Protein AF-A0A3B8RUI8-F1 (afdb_monomer_lite)

Sequence (114 aa):
MAGKAALFLVVGFSLIFLAIGKNFGGLSTRAVDNLTDYYAETVAHDIAAAGANMASNRIYFDPTWTAGYNNLSYQNGILNVSVEILPPVIKNIRQITSTGTVKRLSNLGILEDV

Foldseek 3Di:
DVVVVVVVVVVVVVVVVVVVVVVVVVVVVVVVVVVLVVVQVVVFVVLQVVQQVVVVVVCVVPVVDFPWDAQDDDPQWGKTKGWDQDPPCVVRDIDIGITIWHWGQDPVRDTDID

Radius of gyration: 26.72 Å; chains: 1; bounding box: 54×26×84 Å

pLDDT: mean 86.54, std 10.89, range [52.34, 95.88]

Secondary structure (DSSP, 8-state):
-HHHHHHHHHHHHHHHHHHHHHHHHHHHHHHHHHHHHHHHHHHHHHHHHHHHHHHHHHHHH-TT----EEEEEETTEEEEEEEEEPSSGGG--EEEEEEEE-EEE-TTS-EEE-

Structure (mmCIF, N/CA/C/O backbone):
data_AF-A0A3B8RUI8-F1
#
_entry.id   AF-A0A3B8RUI8-F1
#
loop_
_atom_site.group_PDB
_atom_site.id
_atom_site.type_symbol
_atom_site.label_atom_id
_atom_site.label_alt_id
_atom_site.label_comp_id
_atom_site.label_asym_id
_atom_site.label_entity_id
_atom_site.label_seq_id
_atom_site.pdbx_PDB_ins_code
_atom_site.Cartn_x
_atom_site.Cartn_y
_atom_site.Cartn_z
_atom_site.occupancy
_atom_site.B_iso_or_equiv
_atom_site.auth_seq_id
_atom_site.auth_comp_id
_atom_site.auth_asym_id
_atom_site.auth_atom_id
_atom_site.pdbx_PDB_model_num
ATOM 1 N N . MET A 1 1 ? 32.296 8.956 -56.268 1.00 71.00 1 MET A N 1
ATOM 2 C CA . MET A 1 1 ? 32.380 9.277 -54.821 1.00 71.00 1 MET A CA 1
ATOM 3 C C . MET A 1 1 ? 31.049 9.139 -54.069 1.00 71.00 1 MET A C 1
ATOM 5 O O . MET A 1 1 ? 31.093 8.826 -52.887 1.00 71.00 1 MET A O 1
ATOM 9 N N . ALA A 1 2 ? 29.882 9.293 -54.716 1.00 73.50 2 ALA A N 1
ATOM 10 C CA . ALA A 1 2 ? 28.564 9.236 -54.060 1.00 73.50 2 ALA A CA 1
ATOM 11 C C . ALA A 1 2 ? 28.260 7.934 -53.277 1.00 73.50 2 ALA A C 1
ATOM 13 O O . ALA A 1 2 ? 27.719 7.998 -52.179 1.00 73.50 2 ALA A O 1
ATOM 14 N N . GLY A 1 3 ? 28.675 6.759 -53.772 1.00 78.88 3 GLY A N 1
ATOM 15 C CA . GLY A 1 3 ? 28.420 5.479 -53.086 1.00 78.88 3 GLY A CA 1
ATOM 16 C C . GLY A 1 3 ? 29.118 5.327 -51.725 1.00 78.88 3 GLY A C 1
ATOM 17 O O . GLY A 1 3 ? 28.572 4.703 -50.820 1.00 78.88 3 GLY A O 1
ATOM 18 N N . LYS A 1 4 ? 30.290 5.951 -51.534 1.00 82.25 4 LYS A N 1
ATOM 19 C CA . LYS A 1 4 ? 30.988 5.950 -50.235 1.00 82.25 4 LYS A CA 1
ATOM 20 C C . LYS A 1 4 ? 30.272 6.836 -49.213 1.00 82.25 4 LYS A C 1
ATOM 22 O O . LYS A 1 4 ? 30.179 6.466 -48.051 1.00 82.25 4 LYS A O 1
ATOM 27 N N . ALA A 1 5 ? 29.720 7.968 -49.651 1.00 87.50 5 ALA A N 1
ATOM 28 C CA . ALA A 1 5 ? 28.927 8.849 -48.794 1.00 87.50 5 ALA A CA 1
ATOM 29 C C . ALA A 1 5 ? 27.604 8.192 -48.361 1.00 87.50 5 ALA A C 1
ATOM 31 O O . ALA A 1 5 ? 27.221 8.294 -47.199 1.00 87.50 5 ALA A O 1
ATOM 32 N N . ALA A 1 6 ? 26.950 7.453 -49.264 1.00 90.69 6 ALA A N 1
ATOM 33 C CA . ALA A 1 6 ? 25.741 6.695 -48.941 1.00 90.69 6 ALA A CA 1
ATOM 34 C C . ALA A 1 6 ? 25.989 5.612 -47.871 1.00 90.69 6 ALA A C 1
ATOM 36 O O . ALA A 1 6 ? 25.165 5.438 -46.977 1.00 90.69 6 ALA A O 1
ATOM 37 N N . LEU A 1 7 ? 27.145 4.936 -47.903 1.00 89.19 7 LEU A N 1
ATOM 38 C CA . LEU A 1 7 ? 27.529 3.960 -46.873 1.00 89.19 7 LEU A CA 1
ATOM 39 C C . LEU A 1 7 ? 27.681 4.597 -45.485 1.00 89.19 7 LEU A C 1
ATOM 41 O O . LEU A 1 7 ? 27.152 4.065 -44.511 1.00 89.19 7 LEU A O 1
ATOM 45 N N . PHE A 1 8 ? 28.351 5.749 -45.390 1.00 90.12 8 PHE A N 1
ATOM 46 C CA . PHE A 1 8 ? 28.470 6.469 -44.117 1.00 90.12 8 PHE A CA 1
ATOM 47 C C . PHE A 1 8 ? 27.114 6.918 -43.574 1.00 90.12 8 PHE A C 1
ATOM 49 O O . PHE A 1 8 ? 26.889 6.853 -42.368 1.00 90.12 8 PHE A O 1
ATOM 56 N N . LEU A 1 9 ? 26.195 7.314 -44.456 1.00 91.94 9 LEU A N 1
ATOM 57 C CA . LEU A 1 9 ? 24.841 7.694 -44.070 1.00 91.94 9 LEU A CA 1
ATOM 58 C C . LEU A 1 9 ? 24.068 6.503 -43.481 1.00 91.94 9 LEU A C 1
ATOM 60 O O . LEU A 1 9 ? 23.507 6.621 -42.395 1.00 91.94 9 LEU A O 1
ATOM 64 N N . VAL A 1 10 ? 24.097 5.338 -44.133 1.00 94.12 10 VAL A N 1
ATOM 65 C CA . VAL A 1 10 ? 23.412 4.128 -43.638 1.00 94.12 10 VAL A CA 1
ATOM 66 C C . VAL A 1 10 ? 23.977 3.669 -42.293 1.00 94.12 10 VAL A C 1
ATOM 68 O O . VAL A 1 10 ? 23.212 3.367 -41.375 1.00 94.12 10 VAL A O 1
ATOM 71 N N . VAL A 1 11 ? 25.303 3.657 -42.138 1.00 94.38 11 VAL A N 1
ATOM 72 C CA . VAL A 1 11 ? 25.947 3.281 -40.869 1.00 94.38 11 VAL A CA 1
ATOM 73 C C . VAL A 1 11 ? 25.625 4.295 -39.771 1.00 94.38 11 VAL A C 1
ATOM 75 O O . VAL A 1 11 ? 25.286 3.897 -38.657 1.00 94.38 11 VAL A O 1
ATOM 78 N N . GLY A 1 12 ? 25.655 5.593 -40.085 1.00 93.19 12 GLY A N 1
ATOM 79 C CA . GLY A 1 12 ? 25.307 6.658 -39.146 1.00 93.19 12 GLY A CA 1
ATOM 80 C C . GLY A 1 12 ? 23.882 6.517 -38.612 1.00 93.19 12 GLY A C 1
ATOM 81 O O . GLY A 1 12 ? 23.681 6.482 -37.399 1.00 93.19 12 GLY A O 1
ATOM 82 N N . PHE A 1 13 ? 22.899 6.339 -39.499 1.00 94.06 13 PHE A N 1
ATOM 83 C CA . PHE A 1 13 ? 21.511 6.109 -39.089 1.00 94.06 13 PHE A CA 1
ATOM 84 C C . PHE A 1 13 ? 21.344 4.813 -38.289 1.00 94.06 13 PHE A C 1
ATOM 86 O O . PHE A 1 13 ? 20.635 4.805 -37.286 1.00 94.06 13 PHE A O 1
ATOM 93 N N . SER A 1 14 ? 22.036 3.738 -38.669 1.00 94.94 14 SER A N 1
ATOM 94 C CA . SER A 1 14 ? 21.971 2.459 -37.949 1.00 94.94 14 SER A CA 1
ATOM 95 C C . SER A 1 14 ? 22.467 2.582 -36.505 1.00 94.94 14 SER A C 1
ATOM 97 O O . SER A 1 14 ? 21.838 2.058 -35.588 1.00 94.94 14 SER A O 1
ATOM 99 N N . LEU A 1 15 ? 23.562 3.316 -36.282 1.00 94.62 15 LEU A N 1
ATOM 100 C CA . LEU A 1 15 ? 24.097 3.563 -34.940 1.00 94.62 15 LEU A CA 1
ATOM 101 C C . LEU A 1 15 ? 23.163 4.439 -34.097 1.00 94.62 15 LEU A C 1
ATOM 103 O O . LEU A 1 15 ? 22.982 4.171 -32.909 1.00 94.62 15 LEU A O 1
ATOM 107 N N . ILE A 1 16 ? 22.530 5.444 -34.708 1.00 94.31 16 ILE A N 1
ATOM 108 C CA . ILE A 1 16 ? 21.535 6.287 -34.032 1.00 94.31 16 ILE A CA 1
ATOM 109 C C . ILE A 1 16 ? 20.331 5.441 -33.604 1.00 94.31 16 ILE A C 1
ATOM 111 O O . ILE A 1 16 ? 19.933 5.490 -32.441 1.00 94.31 16 ILE A O 1
ATOM 115 N N . PHE A 1 17 ? 19.783 4.615 -34.499 1.00 94.06 17 PHE A N 1
ATOM 116 C CA . PHE A 1 17 ? 18.656 3.743 -34.164 1.00 94.06 17 PHE A CA 1
ATOM 117 C C . PHE A 1 17 ? 19.016 2.691 -33.112 1.00 94.06 17 PHE A C 1
ATOM 119 O O . PHE A 1 17 ? 18.197 2.417 -32.238 1.00 94.06 17 PHE A O 1
ATOM 126 N N . LEU A 1 18 ? 20.241 2.158 -33.123 1.00 94.44 18 LEU A N 1
ATOM 127 C CA . LEU A 1 18 ? 20.725 1.260 -32.073 1.00 94.44 18 LEU A CA 1
ATOM 128 C C . LEU A 1 18 ? 20.772 1.958 -30.707 1.00 94.44 18 LEU A C 1
ATOM 130 O O . LEU A 1 18 ? 20.302 1.409 -29.708 1.00 94.44 18 LEU A O 1
ATOM 134 N N . ALA A 1 19 ? 21.319 3.175 -30.658 1.00 92.56 19 ALA A N 1
ATOM 135 C CA . ALA A 1 19 ? 21.383 3.958 -29.430 1.00 92.56 19 ALA A CA 1
ATOM 136 C C . ALA A 1 19 ? 19.977 4.279 -28.903 1.00 92.56 19 ALA A C 1
ATOM 138 O O . ALA A 1 19 ? 19.715 4.104 -27.712 1.00 92.56 19 ALA A O 1
ATOM 139 N N . ILE A 1 20 ? 19.056 4.686 -29.780 1.00 94.00 20 ILE A N 1
ATOM 140 C CA . ILE A 1 20 ? 17.656 4.935 -29.416 1.00 94.00 20 ILE A CA 1
ATOM 141 C C . ILE A 1 20 ? 17.008 3.651 -28.899 1.00 94.00 20 ILE A C 1
ATOM 143 O O . ILE A 1 20 ? 16.458 3.666 -27.803 1.00 94.00 20 ILE A O 1
ATOM 147 N N . 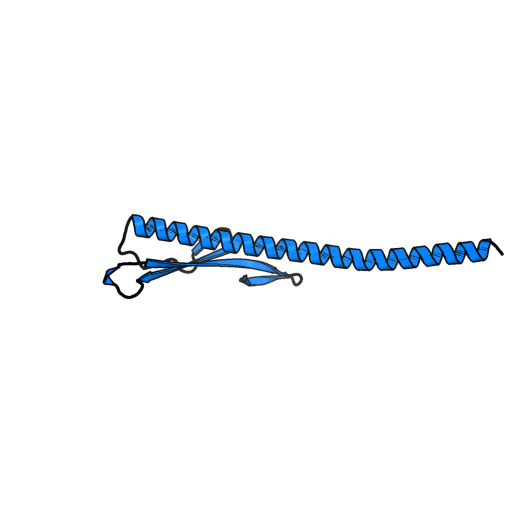GLY A 1 21 ? 17.130 2.534 -29.620 1.00 91.19 21 GLY A N 1
ATOM 148 C CA . GLY A 1 21 ? 16.534 1.254 -29.237 1.00 91.19 21 GLY A CA 1
ATOM 149 C C . GLY A 1 21 ? 16.989 0.774 -27.857 1.00 91.19 21 GLY A C 1
ATOM 150 O O . GLY A 1 21 ? 16.159 0.387 -27.036 1.00 91.19 21 GLY A O 1
ATOM 151 N N . LYS A 1 22 ? 18.290 0.884 -27.550 1.00 91.69 22 LYS A N 1
ATOM 152 C CA . LYS A 1 22 ? 18.826 0.534 -26.225 1.00 91.69 22 LYS A CA 1
ATOM 153 C C . LYS A 1 22 ? 18.240 1.412 -25.114 1.00 91.69 22 LYS A C 1
ATOM 155 O O . LYS A 1 22 ? 17.869 0.901 -24.058 1.00 91.69 22 LYS A O 1
ATOM 160 N N . ASN A 1 23 ? 18.154 2.723 -25.341 1.00 91.38 23 ASN A N 1
ATOM 161 C CA . ASN A 1 23 ? 17.591 3.650 -24.359 1.00 91.38 23 ASN A CA 1
ATOM 162 C C . ASN A 1 23 ? 16.082 3.439 -24.173 1.00 91.38 23 ASN A C 1
ATOM 164 O O . ASN A 1 23 ? 15.598 3.466 -23.044 1.00 91.38 23 ASN A O 1
ATOM 168 N N . PHE A 1 24 ? 15.352 3.183 -25.260 1.00 92.94 24 PHE A N 1
ATOM 169 C CA . PHE A 1 24 ? 13.912 2.948 -25.227 1.00 92.94 24 PHE A CA 1
ATOM 170 C C . PHE A 1 24 ? 13.574 1.658 -24.481 1.00 92.94 24 PHE A C 1
ATOM 172 O O . PHE A 1 24 ? 12.712 1.681 -23.612 1.00 92.94 24 PHE A O 1
ATOM 179 N N . GLY A 1 25 ? 14.321 0.574 -24.721 1.00 90.12 25 GLY A N 1
ATOM 180 C CA . GLY A 1 25 ? 14.160 -0.671 -23.967 1.00 90.12 25 GLY A CA 1
ATOM 181 C C . GLY A 1 25 ? 14.318 -0.460 -22.458 1.00 90.12 25 GLY A C 1
ATOM 182 O O . GLY A 1 25 ? 13.452 -0.859 -21.684 1.00 90.12 25 GLY A O 1
ATOM 183 N N . GLY A 1 26 ? 15.365 0.260 -22.036 1.00 89.94 26 GLY A N 1
ATOM 184 C CA . GLY A 1 26 ? 15.576 0.578 -20.619 1.00 89.94 26 GLY A CA 1
ATOM 185 C C . GLY A 1 26 ? 14.529 1.531 -20.023 1.00 89.94 26 GLY A C 1
ATOM 186 O O . GLY A 1 26 ? 14.251 1.476 -18.826 1.00 89.94 26 GLY A O 1
ATOM 187 N N . LEU A 1 27 ? 13.940 2.422 -20.824 1.00 92.75 27 LEU A N 1
ATOM 188 C CA . LEU A 1 27 ? 12.811 3.255 -20.395 1.00 92.75 27 LEU A CA 1
ATOM 189 C C . LEU A 1 27 ? 11.537 2.427 -20.228 1.00 92.75 27 LEU A C 1
ATOM 191 O O . LEU A 1 27 ? 10.862 2.574 -19.214 1.00 92.75 27 LEU A O 1
ATOM 195 N N . SER A 1 28 ? 11.234 1.541 -21.176 1.00 90.56 28 SER A N 1
ATOM 196 C CA . SER A 1 28 ? 10.053 0.681 -21.126 1.00 90.56 28 SER A CA 1
ATOM 197 C C . SER A 1 28 ? 10.067 -0.245 -19.913 1.00 90.56 28 SER A C 1
ATOM 199 O O . SER A 1 28 ? 9.060 -0.319 -19.218 1.00 90.56 28 SER A O 1
ATOM 201 N N . THR A 1 29 ? 11.197 -0.891 -19.602 1.00 90.19 29 THR A N 1
ATOM 202 C CA . THR A 1 29 ? 11.299 -1.744 -18.404 1.00 90.19 29 THR A CA 1
ATOM 203 C C . THR A 1 29 ? 11.058 -0.943 -17.125 1.00 90.19 29 THR A C 1
ATOM 205 O O . THR A 1 29 ? 10.201 -1.316 -16.334 1.00 90.19 29 THR A O 1
ATOM 208 N N . ARG A 1 30 ? 11.709 0.219 -16.966 1.00 90.19 30 ARG A N 1
ATOM 209 C CA . ARG A 1 30 ? 11.495 1.080 -15.788 1.00 90.19 30 ARG A CA 1
ATOM 210 C C . ARG A 1 30 ? 10.063 1.599 -15.679 1.00 90.19 30 ARG A C 1
ATOM 212 O O . ARG A 1 30 ? 9.560 1.773 -14.578 1.00 90.19 30 ARG A O 1
ATOM 219 N N . ALA A 1 31 ? 9.404 1.864 -16.806 1.00 89.31 31 ALA A N 1
ATOM 220 C CA . ALA A 1 31 ? 8.006 2.278 -16.803 1.00 89.31 31 ALA A CA 1
ATOM 221 C C . ALA A 1 31 ? 7.084 1.161 -16.288 1.00 89.31 31 ALA A C 1
ATOM 223 O O . ALA A 1 31 ? 6.160 1.446 -15.530 1.00 89.31 31 ALA A O 1
ATOM 224 N N . VAL A 1 32 ? 7.348 -0.093 -16.666 1.00 89.81 32 VAL A N 1
ATOM 225 C CA . VAL A 1 32 ? 6.606 -1.262 -16.166 1.00 89.81 32 VAL A CA 1
ATOM 226 C C . VAL A 1 32 ? 6.882 -1.509 -14.682 1.00 89.81 32 VAL A C 1
ATOM 228 O O . VAL A 1 32 ? 5.937 -1.760 -13.934 1.00 89.81 32 VAL A O 1
ATOM 231 N N . ASP A 1 33 ? 8.136 -1.377 -14.245 1.00 88.00 33 ASP A N 1
ATOM 232 C CA . ASP A 1 33 ? 8.503 -1.489 -12.827 1.00 88.00 33 ASP A CA 1
ATOM 233 C C . ASP A 1 33 ? 7.737 -0.448 -11.994 1.00 88.00 33 ASP A C 1
ATOM 235 O O . ASP A 1 33 ? 7.019 -0.802 -11.062 1.00 88.00 33 ASP A O 1
ATOM 239 N N . ASN A 1 34 ? 7.769 0.822 -12.413 1.00 89.62 34 ASN A N 1
ATOM 240 C CA . ASN A 1 34 ? 7.047 1.902 -11.735 1.00 89.62 34 ASN A CA 1
ATOM 241 C C . ASN A 1 34 ? 5.526 1.678 -11.707 1.00 89.62 34 ASN A C 1
ATOM 243 O O . ASN A 1 34 ? 4.869 2.004 -10.721 1.00 89.62 34 ASN A O 1
ATOM 247 N N . LEU A 1 35 ? 4.948 1.146 -12.790 1.00 89.75 35 LEU A N 1
ATOM 248 C CA . LEU A 1 35 ? 3.525 0.794 -12.841 1.00 89.75 35 LEU A CA 1
ATOM 249 C C . LEU A 1 35 ? 3.177 -0.299 -11.826 1.00 89.75 35 LEU A C 1
ATOM 251 O O . LEU A 1 35 ? 2.130 -0.232 -11.185 1.00 89.75 35 LEU A O 1
ATOM 255 N N . THR A 1 36 ? 4.055 -1.289 -11.678 1.00 89.56 36 THR A N 1
ATOM 256 C CA . THR A 1 36 ? 3.877 -2.391 -10.727 1.00 89.56 36 THR A CA 1
ATOM 257 C C . THR A 1 36 ? 3.994 -1.897 -9.286 1.00 89.56 36 THR A C 1
ATOM 259 O O . THR A 1 36 ? 3.167 -2.263 -8.453 1.00 89.56 36 THR A O 1
ATOM 262 N N . ASP A 1 37 ? 4.957 -1.016 -9.006 1.00 87.56 37 ASP A N 1
ATOM 263 C CA . ASP A 1 37 ? 5.128 -0.387 -7.691 1.00 87.56 37 ASP A CA 1
ATOM 264 C C . ASP A 1 37 ? 3.898 0.454 -7.318 1.00 87.56 37 ASP A C 1
ATOM 266 O O . ASP A 1 37 ? 3.349 0.314 -6.227 1.00 87.56 37 ASP A O 1
ATOM 270 N N . TYR A 1 38 ? 3.402 1.271 -8.252 1.00 90.38 38 TYR A N 1
ATOM 271 C CA . TYR A 1 38 ? 2.205 2.082 -8.031 1.00 90.38 38 TYR A CA 1
ATOM 272 C C . TYR A 1 38 ? 0.960 1.227 -7.774 1.00 90.38 38 TYR A C 1
ATOM 274 O O . TYR A 1 38 ? 0.135 1.556 -6.919 1.00 90.38 38 TYR A O 1
ATOM 282 N N . TYR A 1 39 ? 0.820 0.116 -8.498 1.00 90.31 39 TYR A N 1
ATOM 283 C CA . TYR A 1 39 ? -0.268 -0.827 -8.274 1.00 90.31 39 TYR A CA 1
ATOM 284 C C . TYR A 1 39 ? -0.195 -1.450 -6.873 1.00 90.31 39 TYR A C 1
ATOM 286 O O . TYR A 1 39 ? -1.202 -1.463 -6.169 1.00 90.31 39 TYR A O 1
ATOM 294 N N . ALA A 1 40 ? 0.982 -1.918 -6.447 1.00 89.88 40 ALA A N 1
ATOM 295 C CA . ALA A 1 40 ? 1.171 -2.501 -5.119 1.00 89.88 40 ALA A CA 1
ATOM 296 C C . ALA A 1 40 ? 0.850 -1.497 -3.999 1.00 89.88 40 ALA A C 1
ATOM 298 O O . ALA A 1 40 ? 0.096 -1.831 -3.086 1.00 89.88 40 ALA A O 1
ATOM 299 N N . GLU A 1 41 ? 1.339 -0.261 -4.122 1.00 90.56 41 GLU A N 1
ATOM 300 C CA . GLU A 1 41 ? 1.050 0.829 -3.181 1.00 90.56 41 GLU A CA 1
ATOM 301 C C . GLU A 1 41 ? -0.451 1.138 -3.114 1.00 90.56 41 GLU A C 1
ATOM 303 O O . GLU A 1 41 ? -1.022 1.282 -2.035 1.00 90.56 41 GLU A O 1
ATOM 308 N N . THR A 1 42 ? -1.121 1.182 -4.269 1.00 93.06 42 THR A N 1
ATOM 309 C CA . THR A 1 42 ? -2.571 1.421 -4.331 1.00 93.06 42 THR A CA 1
ATOM 310 C C . THR A 1 42 ? -3.338 0.317 -3.604 1.00 93.06 42 THR A C 1
ATOM 312 O O . THR A 1 42 ? -4.227 0.606 -2.807 1.00 93.06 42 THR A O 1
ATOM 315 N N . VAL A 1 43 ? -2.968 -0.951 -3.812 1.00 92.38 43 VAL A N 1
ATOM 316 C CA . VAL A 1 43 ? -3.606 -2.075 -3.112 1.00 92.38 43 VAL A CA 1
ATOM 317 C C . VAL A 1 43 ? -3.335 -2.011 -1.606 1.00 92.38 43 VAL A C 1
ATOM 319 O O . VAL A 1 43 ? -4.261 -2.209 -0.821 1.00 92.38 43 VAL A O 1
ATOM 322 N N . ALA A 1 44 ? -2.107 -1.706 -1.177 1.00 92.06 44 ALA A N 1
ATOM 323 C CA . ALA A 1 44 ? -1.776 -1.553 0.242 1.00 92.06 44 ALA A CA 1
ATOM 324 C C . ALA A 1 44 ? -2.598 -0.428 0.896 1.00 92.06 44 ALA A C 1
ATOM 326 O O . ALA A 1 44 ? -3.160 -0.614 1.982 1.00 92.06 44 ALA A O 1
ATOM 327 N N . HIS A 1 45 ? -2.751 0.699 0.196 1.00 94.06 45 HIS A N 1
ATOM 328 C CA . HIS A 1 45 ? -3.597 1.811 0.615 1.00 94.06 45 HIS A CA 1
ATOM 329 C C . HIS A 1 45 ? -5.071 1.407 0.741 1.00 94.06 45 HIS A C 1
ATOM 331 O O . HIS A 1 45 ? -5.697 1.675 1.768 1.00 94.06 45 HIS A O 1
ATOM 337 N N . ASP A 1 46 ? -5.621 0.716 -0.257 1.00 94.50 46 ASP A N 1
ATOM 338 C CA . ASP A 1 46 ? -7.013 0.261 -0.244 1.00 94.50 46 ASP A CA 1
ATOM 339 C C . ASP A 1 46 ? -7.276 -0.742 0.888 1.00 94.50 46 ASP A C 1
ATOM 341 O O . ASP A 1 46 ? -8.314 -0.680 1.554 1.00 94.50 46 ASP A O 1
ATOM 345 N N . ILE A 1 47 ? -6.321 -1.638 1.168 1.00 94.25 47 ILE A N 1
ATOM 346 C CA . ILE A 1 47 ? -6.371 -2.543 2.323 1.00 94.25 47 ILE A CA 1
ATOM 347 C C . ILE A 1 47 ? -6.404 -1.730 3.622 1.00 94.25 47 ILE A C 1
ATOM 349 O O . ILE A 1 47 ? -7.271 -1.964 4.468 1.00 94.25 47 ILE A O 1
ATOM 353 N N . ALA A 1 48 ? -5.510 -0.750 3.778 1.00 94.25 48 ALA A N 1
ATOM 354 C CA . ALA A 1 48 ? -5.473 0.105 4.961 1.00 94.25 48 ALA A CA 1
ATOM 355 C C . ALA A 1 48 ? -6.793 0.880 5.145 1.00 94.25 48 ALA A C 1
ATOM 357 O O . ALA A 1 48 ? -7.359 0.890 6.244 1.00 94.25 48 ALA A O 1
ATOM 358 N N . ALA A 1 49 ? -7.337 1.466 4.077 1.00 95.88 49 ALA A N 1
ATOM 359 C CA . ALA A 1 49 ? -8.618 2.167 4.100 1.00 95.88 49 ALA A CA 1
ATOM 360 C C . ALA A 1 49 ? -9.780 1.228 4.470 1.00 95.88 49 ALA A C 1
ATOM 362 O O . ALA A 1 49 ? -10.630 1.574 5.297 1.00 95.88 49 ALA A O 1
ATOM 363 N N . ALA A 1 50 ? -9.803 0.010 3.923 1.00 95.12 50 ALA A N 1
ATOM 364 C CA . ALA A 1 50 ? -10.784 -1.009 4.284 1.00 95.12 50 ALA A CA 1
ATOM 365 C C . ALA A 1 50 ? -10.697 -1.377 5.774 1.00 95.12 50 ALA A C 1
ATOM 367 O O . ALA A 1 50 ? -11.724 -1.423 6.451 1.00 95.12 50 ALA A O 1
ATOM 368 N N . GLY A 1 51 ? -9.490 -1.555 6.318 1.00 94.62 51 GLY A N 1
ATOM 369 C CA . GLY A 1 51 ? -9.295 -1.848 7.738 1.00 94.62 51 GLY A CA 1
ATOM 370 C C . GLY A 1 51 ? -9.771 -0.738 8.672 1.00 94.62 51 GLY A C 1
ATOM 371 O O . GLY A 1 51 ? -10.424 -1.019 9.680 1.00 94.62 51 GLY A O 1
ATOM 372 N N . ALA A 1 52 ? -9.538 0.525 8.306 1.00 94.50 52 ALA A N 1
ATOM 373 C CA . ALA A 1 52 ? -10.056 1.667 9.053 1.00 94.50 52 ALA A CA 1
ATOM 374 C C . ALA A 1 52 ? -11.595 1.693 9.050 1.00 94.50 52 ALA A C 1
ATOM 376 O O . ALA A 1 52 ? -12.218 1.910 10.094 1.00 94.50 52 ALA A O 1
ATOM 377 N N . ASN A 1 53 ? -12.220 1.400 7.905 1.00 95.00 53 ASN A N 1
ATOM 378 C CA . ASN A 1 53 ? -13.675 1.292 7.787 1.00 95.00 53 ASN A CA 1
ATOM 379 C C . ASN A 1 53 ? -14.238 0.118 8.605 1.00 95.00 53 ASN A C 1
ATOM 381 O O . ASN A 1 53 ? -15.244 0.273 9.298 1.00 95.00 53 ASN A O 1
ATOM 385 N N . MET A 1 54 ? -13.574 -1.042 8.585 1.00 94.38 54 MET A N 1
ATOM 386 C CA . MET A 1 54 ? -13.956 -2.210 9.385 1.00 94.38 54 MET A CA 1
ATOM 387 C C . MET A 1 54 ? -13.901 -1.913 10.886 1.00 94.38 54 MET A C 1
ATOM 389 O O . MET A 1 54 ? -14.860 -2.196 11.606 1.00 94.38 54 MET A O 1
ATOM 393 N N . ALA A 1 55 ? -12.811 -1.304 11.361 1.00 94.12 55 ALA A N 1
ATOM 394 C CA . ALA A 1 55 ? -12.674 -0.906 12.758 1.00 94.12 55 ALA A CA 1
ATOM 395 C C . ALA A 1 55 ? -13.703 0.158 13.159 1.00 94.12 55 ALA A C 1
ATOM 397 O O . ALA A 1 55 ? -14.319 0.037 14.215 1.00 94.12 55 ALA A O 1
ATOM 398 N N . SER A 1 56 ? -13.958 1.148 12.300 1.00 92.88 56 SER A N 1
ATOM 399 C CA . SER A 1 56 ? -14.985 2.172 12.540 1.00 92.88 56 SER A CA 1
ATOM 400 C C . SER A 1 56 ? -16.374 1.551 12.691 1.00 92.88 56 SER A C 1
ATOM 402 O O . SER A 1 56 ? -17.108 1.881 13.619 1.00 92.88 56 SER A O 1
ATOM 404 N N . ASN A 1 57 ? -16.714 0.593 11.826 1.00 95.00 57 ASN A N 1
ATOM 405 C CA . ASN A 1 57 ? -17.967 -0.151 11.909 1.00 95.00 57 ASN A CA 1
ATOM 406 C C . ASN A 1 57 ? -18.045 -0.975 13.211 1.00 95.00 57 ASN A C 1
ATOM 408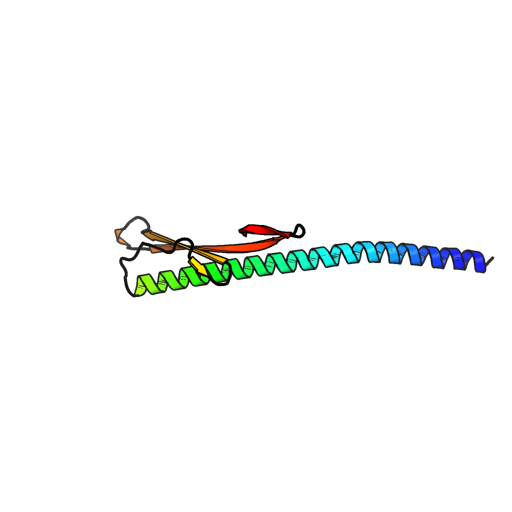 O O . ASN A 1 57 ? -19.064 -0.986 13.900 1.00 95.00 57 ASN A O 1
ATOM 412 N N . ARG A 1 58 ? -16.937 -1.605 13.621 1.00 93.88 58 ARG A N 1
ATOM 413 C CA . ARG A 1 58 ? -16.896 -2.353 14.881 1.00 93.88 58 ARG A CA 1
ATOM 414 C C . ARG A 1 58 ? -17.104 -1.454 16.099 1.00 93.88 58 ARG A C 1
ATOM 416 O O . ARG A 1 58 ? -17.877 -1.826 16.976 1.00 93.88 58 ARG A O 1
ATOM 423 N N . ILE A 1 59 ? -16.478 -0.278 16.116 1.00 92.12 59 ILE A N 1
ATOM 424 C CA . ILE A 1 59 ? -16.640 0.734 17.172 1.00 92.12 59 ILE A CA 1
ATOM 425 C C . ILE A 1 59 ? -18.065 1.297 17.188 1.00 92.12 59 ILE A C 1
ATOM 427 O O . ILE A 1 59 ? -18.595 1.592 18.253 1.00 92.12 59 ILE A O 1
ATOM 431 N N . TYR A 1 60 ? -18.711 1.426 16.028 1.00 91.50 60 TYR A N 1
ATOM 432 C CA . TYR A 1 60 ? -20.100 1.875 15.955 1.00 91.50 60 TYR A CA 1
ATOM 433 C C . TYR A 1 60 ? -21.054 0.921 16.692 1.00 91.50 60 TYR A C 1
ATOM 435 O 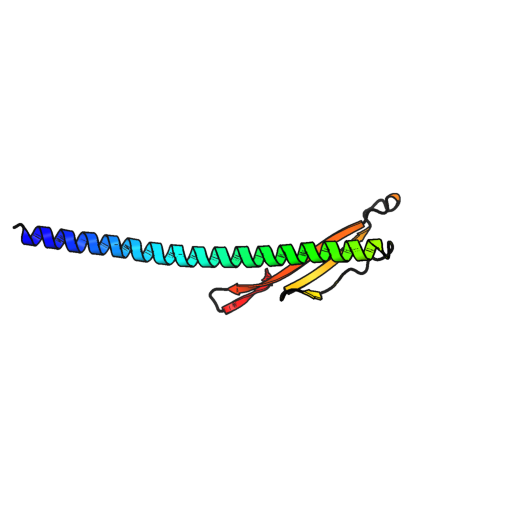O . TYR A 1 60 ? -21.929 1.376 17.427 1.00 91.50 60 TYR A O 1
ATOM 443 N N . PHE A 1 61 ? -20.866 -0.394 16.536 1.00 93.56 61 PHE A N 1
ATOM 444 C CA . PHE A 1 61 ? -21.674 -1.398 17.236 1.00 93.56 61 PHE A CA 1
ATOM 445 C C . PHE A 1 61 ? -21.245 -1.635 18.688 1.00 93.56 61 PHE A C 1
ATOM 447 O O . PHE A 1 61 ? -22.096 -1.862 19.545 1.00 93.56 61 PHE A O 1
ATOM 454 N N . ASP A 1 62 ? -19.943 -1.596 18.966 1.00 92.44 62 ASP A N 1
ATOM 455 C CA . ASP A 1 62 ? -19.368 -1.707 20.306 1.00 92.44 62 ASP A CA 1
ATOM 456 C C . ASP A 1 62 ? -18.412 -0.530 20.557 1.00 92.44 62 ASP A C 1
ATOM 458 O O . ASP A 1 62 ? -17.214 -0.618 20.258 1.00 92.44 62 ASP A O 1
ATOM 462 N N . PRO A 1 63 ? -18.912 0.567 21.159 1.00 86.62 63 PRO A N 1
ATOM 463 C CA . PRO A 1 63 ? -18.118 1.761 21.424 1.00 86.62 63 PRO A CA 1
ATOM 464 C C . PRO A 1 63 ? -16.968 1.542 22.396 1.00 86.62 63 PRO A C 1
ATOM 466 O O . PRO A 1 63 ? -16.175 2.460 22.579 1.00 86.62 63 PRO A O 1
ATOM 469 N N . THR A 1 64 ? -16.882 0.386 23.060 1.00 88.25 64 THR A N 1
ATOM 470 C CA . THR A 1 64 ? -15.794 0.065 23.988 1.00 88.25 64 THR A CA 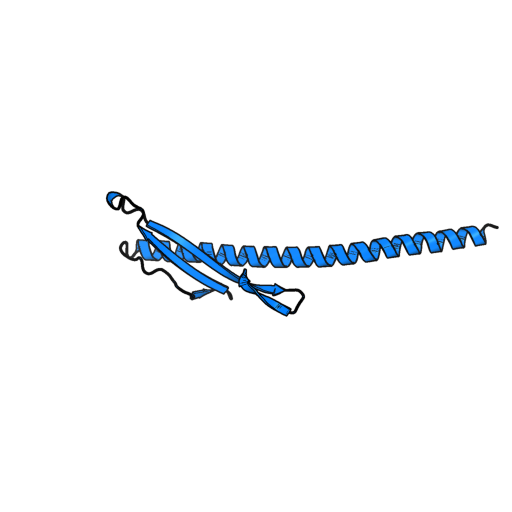1
ATOM 471 C C . THR A 1 64 ? -14.662 -0.707 23.324 1.00 88.25 64 THR A C 1
ATOM 473 O O . THR A 1 64 ? -13.554 -0.713 23.859 1.00 88.25 64 THR A O 1
ATOM 476 N N . TRP A 1 65 ? -14.879 -1.250 22.125 1.00 91.06 65 TRP A N 1
ATOM 477 C CA . TRP A 1 65 ? -13.929 -2.108 21.428 1.00 91.06 65 TRP A CA 1
ATOM 478 C C . TRP A 1 65 ? -12.587 -1.421 21.123 1.00 91.06 65 TRP A C 1
ATOM 480 O O . TRP A 1 65 ? -12.535 -0.366 20.486 1.00 91.06 65 TRP A O 1
ATOM 490 N N . THR A 1 66 ? -11.492 -2.043 21.567 1.00 89.69 66 THR A N 1
ATOM 491 C CA . THR A 1 66 ? -10.103 -1.581 21.360 1.00 89.69 66 THR A CA 1
ATOM 492 C C . THR A 1 66 ? -9.163 -2.677 20.857 1.00 89.69 66 THR A C 1
ATOM 494 O O . THR A 1 66 ? -7.969 -2.440 20.714 1.00 89.69 66 THR A O 1
ATOM 497 N N . ALA A 1 67 ? -9.670 -3.885 20.593 1.00 91.00 67 ALA A N 1
ATOM 498 C CA . ALA A 1 67 ? -8.813 -5.032 20.289 1.00 91.00 67 ALA A CA 1
ATOM 499 C C . ALA A 1 67 ? -8.056 -4.892 18.957 1.00 91.00 67 ALA A C 1
ATOM 501 O O . ALA A 1 67 ? -6.956 -5.423 18.829 1.00 91.00 67 ALA A O 1
ATOM 502 N N . GLY A 1 68 ? -8.634 -4.186 17.977 1.00 91.44 68 GLY A N 1
ATOM 503 C CA . GLY A 1 68 ? -8.046 -4.069 16.647 1.00 91.44 68 GLY A CA 1
ATOM 504 C C . GLY A 1 68 ? -8.064 -5.384 15.855 1.00 91.44 68 GLY A C 1
ATOM 505 O O . GLY A 1 68 ? -8.779 -6.331 16.192 1.00 91.44 68 GLY A O 1
ATOM 506 N N . TYR A 1 69 ? -7.266 -5.429 14.791 1.00 93.69 69 TYR A N 1
ATOM 507 C CA . TYR A 1 69 ? -7.018 -6.614 13.969 1.00 93.69 69 TYR A CA 1
ATOM 508 C C . TYR A 1 69 ? -5.511 -6.829 13.845 1.00 93.69 69 TYR A C 1
ATOM 510 O O . TYR A 1 69 ? -4.772 -5.880 13.600 1.00 93.69 69 TYR A O 1
ATOM 518 N N . ASN A 1 70 ? -5.054 -8.070 13.991 1.00 92.88 70 ASN A N 1
ATOM 519 C CA . ASN A 1 70 ? -3.641 -8.416 13.878 1.00 92.88 70 ASN A CA 1
ATOM 520 C C . ASN A 1 70 ? -3.468 -9.502 12.815 1.00 92.88 70 ASN A C 1
ATOM 522 O O . ASN A 1 70 ? -4.096 -10.558 12.906 1.00 92.88 70 ASN A O 1
ATOM 526 N N . ASN A 1 71 ? -2.632 -9.220 11.820 1.00 89.12 71 ASN A N 1
ATOM 527 C CA . ASN A 1 71 ? -2.276 -10.094 10.711 1.00 89.12 71 ASN A CA 1
ATOM 528 C C . ASN A 1 71 ? -3.475 -10.738 9.997 1.00 89.12 71 ASN A C 1
ATOM 530 O O . ASN A 1 71 ? -3.458 -11.925 9.661 1.00 89.12 71 ASN A O 1
ATOM 534 N N . LEU A 1 72 ? -4.534 -9.962 9.760 1.00 92.31 72 LEU A N 1
ATOM 535 C CA . LEU A 1 72 ? -5.704 -10.454 9.044 1.00 92.31 72 LEU A CA 1
ATOM 536 C C . LEU A 1 72 ? -5.375 -10.569 7.552 1.00 92.31 72 LEU A C 1
ATOM 538 O O . LEU A 1 72 ? -5.018 -9.580 6.919 1.00 92.31 72 LEU A O 1
ATOM 542 N N . SER A 1 73 ? -5.516 -11.761 6.971 1.00 90.50 73 SER A N 1
ATOM 543 C CA . SER A 1 73 ? -5.350 -11.921 5.524 1.00 90.50 73 SER A CA 1
ATOM 544 C C . SER A 1 73 ? -6.504 -11.243 4.786 1.00 90.50 73 SER A C 1
ATOM 546 O O . SER A 1 73 ? -7.672 -11.566 5.018 1.00 90.50 73 SER A O 1
ATOM 548 N N . TYR A 1 74 ? -6.180 -10.295 3.907 1.00 86.75 74 TYR A N 1
ATOM 549 C CA . TYR A 1 74 ? -7.164 -9.519 3.160 1.00 86.75 74 TYR A CA 1
ATOM 550 C C . TY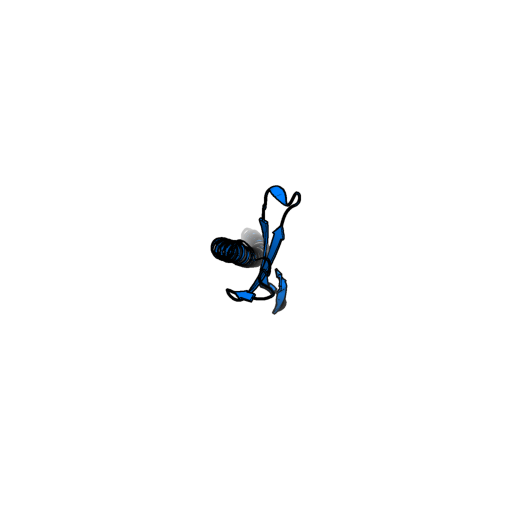R A 1 74 ? -6.614 -9.132 1.785 1.00 86.75 74 TYR A C 1
ATOM 552 O O . TYR A 1 74 ? -5.510 -8.611 1.691 1.00 86.75 74 TYR A O 1
ATOM 560 N N . GLN A 1 75 ? -7.374 -9.416 0.720 1.00 83.25 75 GLN A N 1
ATOM 561 C CA . GLN A 1 75 ? -7.010 -9.122 -0.678 1.00 83.25 75 GLN A CA 1
ATOM 562 C C . GLN A 1 75 ? -5.557 -9.485 -1.043 1.00 83.25 75 GLN A C 1
ATOM 564 O O . GLN A 1 75 ? -4.826 -8.686 -1.616 1.00 83.25 75 GLN A O 1
ATOM 569 N N . ASN A 1 76 ? -5.131 -10.709 -0.707 1.00 84.25 76 ASN A N 1
ATOM 570 C CA . ASN A 1 76 ? -3.774 -11.203 -0.980 1.00 84.25 76 ASN A CA 1
ATOM 571 C C . ASN A 1 76 ? -2.636 -10.447 -0.253 1.00 84.25 76 ASN A C 1
ATOM 573 O O . ASN A 1 76 ? -1.463 -10.694 -0.534 1.00 84.25 76 ASN A O 1
ATOM 577 N N . GLY A 1 77 ? -2.979 -9.582 0.702 1.00 87.12 77 GLY A N 1
ATOM 578 C CA . GLY A 1 77 ? -2.074 -8.909 1.625 1.00 87.12 77 GLY A CA 1
ATOM 579 C C . GLY A 1 77 ? -2.408 -9.208 3.087 1.00 87.12 77 GLY A C 1
ATOM 580 O O . GLY A 1 77 ? -3.197 -10.107 3.412 1.00 87.12 77 GLY A O 1
ATOM 581 N N . ILE A 1 78 ? -1.777 -8.447 3.974 1.00 92.56 78 ILE A N 1
ATOM 582 C CA . ILE A 1 78 ? -1.963 -8.512 5.421 1.00 92.56 78 ILE A CA 1
ATOM 583 C C . ILE A 1 78 ? -2.497 -7.166 5.899 1.00 92.56 78 ILE A C 1
ATOM 585 O O . ILE A 1 78 ? -1.963 -6.117 5.555 1.00 92.56 78 ILE A O 1
ATOM 589 N N . LEU A 1 79 ? -3.545 -7.207 6.713 1.00 93.25 79 LEU A N 1
ATOM 590 C CA . LEU A 1 79 ? -4.133 -6.050 7.360 1.00 93.25 79 LEU A CA 1
ATOM 591 C C . LEU A 1 79 ? -3.844 -6.072 8.863 1.00 93.25 79 LEU A C 1
ATOM 593 O O . LEU A 1 79 ? -4.126 -7.056 9.554 1.00 93.25 79 LEU A O 1
ATOM 597 N N . ASN A 1 80 ? -3.366 -4.941 9.369 1.00 93.81 80 ASN A N 1
ATOM 598 C CA . ASN A 1 80 ? -3.183 -4.666 10.785 1.00 93.81 80 ASN A CA 1
ATOM 599 C C . ASN A 1 80 ? -3.929 -3.389 11.157 1.00 93.81 80 ASN A C 1
ATOM 601 O O . ASN A 1 80 ? -3.814 -2.379 10.473 1.00 93.81 80 ASN A O 1
ATOM 605 N N . VAL A 1 81 ? -4.693 -3.419 12.245 1.00 94.25 81 VAL A N 1
ATOM 606 C CA . VAL A 1 81 ? -5.430 -2.255 12.740 1.00 94.25 81 VAL A CA 1
ATOM 607 C C . VAL A 1 81 ? -5.271 -2.160 14.246 1.00 94.25 81 VAL A C 1
ATOM 609 O O . VAL A 1 81 ? -5.594 -3.113 14.951 1.00 94.25 81 VAL A O 1
ATOM 612 N N . SER A 1 82 ? -4.833 -1.011 14.749 1.00 94.12 82 SER A N 1
ATOM 613 C CA . SER A 1 82 ? -4.817 -0.689 16.174 1.00 94.12 82 SER A CA 1
ATOM 614 C C . SER A 1 82 ? -5.814 0.424 16.490 1.00 94.12 82 SER A C 1
ATOM 616 O O . SER A 1 82 ? -6.107 1.288 15.660 1.00 94.12 82 SER A O 1
ATOM 618 N N . VAL A 1 83 ? -6.374 0.376 17.699 1.00 91.00 83 VAL A N 1
ATOM 619 C CA . VAL A 1 83 ? -7.318 1.378 18.199 1.00 91.00 83 VAL A CA 1
ATOM 620 C C . VAL A 1 83 ? -6.821 1.886 19.540 1.00 91.00 83 VAL A C 1
ATOM 622 O O . VAL A 1 83 ? -6.660 1.115 20.484 1.00 91.00 83 VAL A O 1
ATOM 625 N N . GLU A 1 84 ? -6.624 3.193 19.632 1.00 89.81 84 GLU A N 1
ATOM 626 C CA . GLU A 1 84 ? -6.117 3.865 20.825 1.00 89.81 84 GLU A CA 1
ATOM 627 C C . GLU A 1 84 ? -7.087 4.960 21.271 1.00 89.81 84 GLU A C 1
ATOM 629 O O . GLU A 1 84 ? -7.738 5.616 20.456 1.00 89.81 84 GLU A O 1
ATOM 634 N N . ILE A 1 85 ? -7.206 5.164 22.583 1.00 86.19 85 ILE A N 1
ATOM 635 C CA . ILE A 1 85 ? -8.012 6.252 23.146 1.00 86.19 85 ILE A CA 1
ATOM 636 C C . ILE A 1 85 ? -7.076 7.428 23.411 1.00 86.19 85 ILE A C 1
ATOM 638 O O . ILE A 1 85 ? -6.151 7.320 24.218 1.00 86.19 85 ILE A O 1
ATOM 642 N N . LEU A 1 86 ? -7.322 8.555 22.743 1.00 82.12 86 LEU A N 1
ATOM 643 C CA . LEU A 1 86 ? -6.478 9.739 22.859 1.00 82.12 86 LEU A CA 1
ATOM 644 C C . LEU A 1 86 ? -6.690 10.442 24.212 1.00 82.12 86 LEU A C 1
ATOM 646 O O . LEU A 1 86 ? -7.835 10.676 24.621 1.00 82.12 86 LEU A O 1
ATOM 650 N N . PRO A 1 87 ? -5.608 10.843 24.904 1.00 75.69 87 PRO A N 1
ATOM 651 C CA . PRO A 1 87 ? -5.719 11.714 26.060 1.00 75.69 87 PRO A CA 1
ATOM 652 C C . PRO A 1 87 ? -6.103 13.149 25.640 1.00 75.69 87 PRO A C 1
ATOM 654 O O . PRO A 1 87 ? -5.630 13.634 24.612 1.00 75.69 87 PRO A O 1
ATOM 657 N N . PRO A 1 88 ? -6.904 13.879 26.443 1.00 71.38 88 PRO A N 1
ATOM 658 C CA . PRO A 1 88 ? -7.524 13.458 27.698 1.00 71.38 88 PRO A CA 1
ATOM 659 C C . PRO A 1 88 ? -8.810 12.629 27.478 1.00 71.38 88 PRO A C 1
ATOM 661 O O . PRO A 1 88 ? -9.705 13.015 26.724 1.00 71.38 88 PRO A O 1
ATOM 664 N N . VAL A 1 89 ? -8.928 11.517 28.219 1.00 63.84 89 VAL A N 1
ATOM 665 C CA . VAL A 1 89 ? -9.959 10.459 28.068 1.00 63.84 89 VAL A CA 1
ATOM 666 C C . VAL A 1 89 ? -11.403 10.973 28.188 1.00 63.84 89 VAL A C 1
ATOM 668 O O . VAL A 1 89 ? -12.330 10.370 27.657 1.00 63.84 89 VAL A O 1
ATOM 671 N N . ILE A 1 90 ? -11.600 12.136 28.814 1.00 64.75 90 ILE A N 1
ATOM 672 C CA . ILE A 1 90 ? -12.897 12.818 28.971 1.00 64.75 90 ILE A CA 1
ATOM 673 C C . ILE A 1 90 ? -13.610 13.094 27.641 1.00 64.75 90 ILE A C 1
ATOM 675 O O . ILE A 1 90 ? -14.832 13.202 27.625 1.00 64.75 90 ILE A O 1
ATOM 679 N N . LYS A 1 91 ? -12.873 13.213 26.528 1.00 66.25 91 LYS A N 1
ATOM 680 C CA . LYS A 1 91 ? -13.469 13.418 25.200 1.00 66.25 91 LYS A CA 1
ATOM 681 C C . LYS A 1 91 ? -13.766 12.114 24.444 1.00 66.25 91 LYS A C 1
ATOM 683 O O . LYS A 1 91 ? -14.363 12.190 23.377 1.00 66.25 91 LYS A O 1
ATOM 688 N N . ASN A 1 92 ? -13.359 10.951 24.975 1.00 73.88 92 ASN A N 1
ATOM 689 C CA . ASN A 1 92 ? -13.521 9.610 24.383 1.00 73.88 92 ASN A CA 1
ATOM 690 C C . ASN A 1 92 ? -13.214 9.558 22.870 1.00 73.88 92 ASN A C 1
ATOM 692 O O . ASN A 1 92 ? -13.912 8.904 22.096 1.00 73.88 92 ASN A O 1
ATOM 696 N N . ILE A 1 93 ? -12.182 10.292 22.441 1.00 82.31 93 ILE A N 1
ATOM 697 C CA . ILE A 1 93 ? -11.745 10.315 21.045 1.00 82.31 93 ILE A CA 1
ATOM 698 C C . ILE A 1 93 ? -10.920 9.055 20.807 1.00 82.31 93 ILE A C 1
ATOM 700 O O . ILE A 1 93 ? -9.958 8.793 21.531 1.00 82.31 93 ILE A O 1
ATOM 704 N N . ARG A 1 94 ? -11.298 8.281 19.790 1.00 84.19 94 ARG A N 1
ATOM 705 C CA . ARG A 1 94 ? -10.596 7.061 19.391 1.00 84.19 94 ARG A CA 1
ATOM 706 C C . ARG A 1 94 ? -9.815 7.317 18.116 1.00 84.19 94 ARG A C 1
ATOM 708 O O . ARG A 1 94 ? -10.377 7.790 17.132 1.00 84.19 94 ARG A O 1
ATOM 715 N N . GLN A 1 95 ? -8.530 7.002 18.150 1.00 89.25 95 GLN A N 1
ATOM 716 C CA . GLN A 1 95 ? -7.669 6.978 16.983 1.00 89.25 95 GLN A CA 1
ATOM 717 C C . GLN A 1 95 ? -7.613 5.549 16.456 1.00 89.25 95 GLN A C 1
ATOM 719 O O . GLN A 1 95 ? -7.352 4.614 17.210 1.00 89.25 95 GLN A O 1
ATOM 724 N N . ILE A 1 96 ? -7.867 5.392 15.162 1.00 92.88 96 ILE A N 1
ATOM 725 C CA . ILE A 1 96 ? -7.718 4.125 14.453 1.00 92.88 96 ILE A CA 1
ATOM 726 C C . ILE A 1 96 ? -6.486 4.264 13.567 1.00 92.88 96 ILE A C 1
ATOM 728 O O . ILE A 1 96 ? -6.437 5.158 12.723 1.00 92.88 96 ILE A O 1
ATOM 732 N N . THR A 1 97 ? -5.516 3.378 13.746 1.00 94.12 97 THR A N 1
ATOM 733 C CA . THR A 1 97 ? -4.342 3.274 12.877 1.00 94.12 97 THR A CA 1
ATOM 734 C C . THR A 1 97 ? -4.463 1.973 12.101 1.00 94.12 97 THR A C 1
ATOM 736 O O . THR A 1 97 ? -4.565 0.910 12.703 1.00 94.12 97 THR A O 1
ATOM 739 N N . SER A 1 98 ? -4.494 2.052 10.774 1.00 94.44 98 SER A N 1
ATOM 740 C CA . SER A 1 98 ? -4.654 0.898 9.888 1.00 94.44 98 SER A CA 1
ATOM 741 C C . SER A 1 98 ? -3.480 0.826 8.920 1.00 94.44 98 SER A C 1
ATOM 743 O O . SER A 1 98 ? -3.155 1.822 8.277 1.00 94.44 98 SER A O 1
ATOM 745 N N . THR A 1 99 ? -2.868 -0.348 8.820 1.00 93.69 99 THR A N 1
ATOM 746 C CA . THR A 1 99 ? -1.708 -0.637 7.978 1.00 93.69 99 THR A CA 1
ATOM 747 C C . THR A 1 99 ? -2.027 -1.846 7.108 1.00 93.69 99 THR A C 1
ATOM 749 O O . THR A 1 99 ? -2.327 -2.927 7.621 1.00 93.69 99 THR A O 1
ATOM 752 N N . GLY A 1 100 ? -1.970 -1.659 5.793 1.00 91.62 100 GLY A N 1
ATOM 753 C CA . GLY A 1 100 ? -1.994 -2.737 4.811 1.00 91.62 100 GLY A CA 1
ATOM 754 C C . GLY A 1 100 ? -0.575 -3.049 4.355 1.00 91.62 100 GLY A C 1
ATOM 755 O O . GLY A 1 100 ? 0.214 -2.130 4.176 1.00 91.62 100 GLY A O 1
ATOM 756 N N . THR A 1 101 ? -0.263 -4.329 4.183 1.00 89.38 101 THR A N 1
ATOM 757 C CA . THR A 1 101 ? 1.019 -4.794 3.643 1.00 89.38 101 THR A CA 1
ATOM 758 C C . THR A 1 101 ? 0.761 -5.735 2.480 1.00 89.38 101 THR A C 1
ATOM 760 O O . THR A 1 101 ? -0.038 -6.672 2.597 1.00 89.38 101 THR A O 1
ATOM 763 N N . VAL A 1 102 ? 1.441 -5.508 1.362 1.00 88.00 102 VAL A N 1
ATOM 764 C CA . VAL A 1 102 ? 1.302 -6.304 0.139 1.00 88.00 102 VAL A CA 1
ATOM 765 C C . VAL A 1 102 ? 2.672 -6.786 -0.307 1.00 88.00 102 VAL A C 1
ATOM 767 O O . VAL A 1 102 ? 3.667 -6.077 -0.219 1.00 88.00 102 VAL A O 1
ATOM 770 N N . LYS A 1 103 ? 2.732 -8.019 -0.810 1.00 81.06 103 LYS A N 1
ATOM 771 C CA . LYS A 1 103 ? 3.973 -8.560 -1.363 1.00 81.06 103 LYS A CA 1
ATOM 772 C C . LYS A 1 103 ? 4.138 -8.120 -2.804 1.00 81.06 103 LYS A C 1
ATOM 774 O O . LYS A 1 103 ? 3.301 -8.432 -3.652 1.00 81.06 103 LYS A O 1
ATOM 779 N N . ARG A 1 104 ? 5.258 -7.472 -3.091 1.00 72.25 104 ARG A N 1
ATOM 780 C CA . ARG A 1 104 ? 5.658 -7.092 -4.439 1.00 72.25 104 ARG A CA 1
ATOM 781 C C . ARG A 1 104 ? 6.615 -8.123 -5.026 1.00 72.25 104 ARG A C 1
ATOM 783 O O . ARG A 1 104 ? 7.572 -8.533 -4.372 1.00 72.25 104 ARG A O 1
ATOM 790 N N . LEU A 1 105 ? 6.391 -8.508 -6.282 1.00 61.66 105 LEU A N 1
ATOM 791 C CA . LEU A 1 105 ? 7.390 -9.232 -7.066 1.00 61.66 105 LEU A CA 1
ATOM 792 C C . LEU A 1 105 ? 8.468 -8.252 -7.531 1.00 61.66 105 LEU A C 1
ATOM 794 O O . LEU A 1 105 ? 8.203 -7.373 -8.345 1.00 61.66 105 LEU A O 1
ATOM 798 N N . SER A 1 106 ? 9.685 -8.407 -7.021 1.00 61.78 106 SER A N 1
ATOM 799 C CA . SER A 1 106 ? 10.843 -7.684 -7.548 1.00 61.78 106 SER A CA 1
ATOM 800 C C . SER A 1 106 ? 11.376 -8.345 -8.829 1.00 61.78 106 SER A C 1
ATOM 802 O O . SER A 1 106 ? 11.156 -9.535 -9.075 1.00 61.78 106 SER A O 1
ATOM 804 N N . ASN A 1 107 ? 12.182 -7.607 -9.602 1.00 52.34 107 ASN A N 1
ATOM 805 C CA . ASN A 1 107 ? 12.895 -8.111 -10.789 1.00 52.34 107 ASN A CA 1
ATOM 806 C C . ASN A 1 107 ? 13.840 -9.306 -10.516 1.00 52.34 107 ASN A C 1
ATOM 808 O O . ASN A 1 107 ? 14.356 -9.910 -11.454 1.00 52.34 107 ASN A O 1
ATOM 812 N N . LEU A 1 108 ? 14.064 -9.664 -9.248 1.00 56.22 108 LEU A N 1
ATOM 813 C CA . LEU A 1 108 ? 14.852 -10.821 -8.809 1.00 56.22 108 LEU A CA 1
ATOM 814 C C . LEU A 1 108 ? 13.981 -12.030 -8.416 1.00 56.22 108 LEU A C 1
ATOM 816 O O . LEU A 1 108 ? 14.510 -13.040 -7.958 1.00 56.22 108 LEU A O 1
ATOM 820 N N . GLY A 1 109 ? 12.654 -11.940 -8.558 1.00 53.97 109 GLY A N 1
ATOM 821 C CA . GLY A 1 109 ? 11.716 -12.989 -8.145 1.00 53.97 109 GLY A CA 1
ATOM 822 C C . GLY A 1 109 ? 11.574 -13.139 -6.626 1.00 53.97 109 GLY A C 1
ATOM 823 O O . GLY A 1 109 ? 10.929 -14.079 -6.164 1.00 53.97 109 GLY A O 1
ATOM 824 N N . ILE A 1 110 ? 12.162 -12.227 -5.845 1.00 56.91 110 ILE A N 1
ATOM 8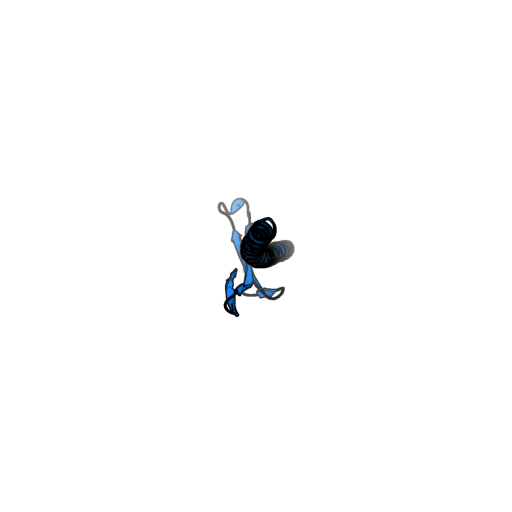25 C CA . ILE A 1 110 ? 12.003 -12.165 -4.390 1.00 56.91 110 ILE A CA 1
ATOM 826 C C . ILE A 1 110 ? 10.789 -11.302 -4.044 1.00 56.91 110 ILE A C 1
ATOM 828 O O . ILE A 1 110 ? 10.576 -10.248 -4.652 1.00 56.91 110 ILE A O 1
ATOM 832 N N . LEU A 1 111 ? 9.988 -11.789 -3.095 1.00 59.47 111 LEU A N 1
ATOM 833 C CA . LEU A 1 111 ? 8.840 -11.075 -2.551 1.00 59.47 111 LEU A CA 1
ATOM 834 C C . LEU A 1 111 ? 9.345 -10.071 -1.514 1.00 59.47 111 LEU A C 1
ATOM 836 O O . LEU A 1 111 ? 9.923 -10.483 -0.511 1.00 59.47 111 LEU A O 1
ATOM 840 N N . GLU A 1 112 ? 9.130 -8.786 -1.765 1.00 62.06 112 GLU A N 1
ATOM 841 C CA . GLU A 1 112 ? 9.415 -7.715 -0.807 1.00 62.06 112 GLU A CA 1
ATOM 842 C C . GLU A 1 112 ? 8.101 -7.185 -0.232 1.00 62.06 112 GLU A C 1
ATOM 844 O O . GLU A 1 112 ? 7.117 -7.049 -0.964 1.00 62.06 112 GLU A O 1
ATOM 849 N N . ASP A 1 113 ? 8.084 -6.932 1.075 1.00 63.03 113 ASP A N 1
ATOM 850 C CA . ASP A 1 113 ? 6.926 -6.360 1.758 1.00 63.03 113 ASP A CA 1
ATOM 851 C C . ASP A 1 113 ? 6.877 -4.848 1.482 1.00 63.03 113 ASP A C 1
ATOM 853 O O . ASP A 1 113 ? 7.870 -4.145 1.691 1.00 63.03 113 ASP A O 1
ATOM 857 N N . VAL A 1 114 ? 5.729 -4.380 0.988 1.00 58.69 114 VAL A N 1
ATOM 858 C CA . VAL A 1 114 ? 5.381 -2.966 0.772 1.00 58.69 114 VAL A CA 1
ATOM 859 C C . VAL A 1 114 ? 4.261 -2.594 1.728 1.00 58.69 114 VAL A C 1
ATOM 861 O O . VAL A 1 114 ? 3.269 -3.363 1.779 1.00 58.69 114 VAL A O 1
#